Protein AF-A0A2Y9BW06-F1 (afdb_monomer_lite)

Structure (mmCIF, N/CA/C/O backbone):
data_AF-A0A2Y9BW06-F1
#
_entry.id   AF-A0A2Y9BW06-F1
#
loop_
_atom_site.group_PDB
_atom_site.id
_atom_site.type_symbol
_atom_site.label_atom_id
_atom_site.label_alt_id
_atom_site.label_comp_id
_atom_site.label_asym_id
_atom_site.label_entity_id
_atom_site.label_seq_id
_atom_site.pdbx_PDB_ins_code
_atom_site.Cartn_x
_atom_site.Cartn_y
_atom_site.Cartn_z
_atom_site.occupancy
_atom_site.B_iso_or_equiv
_atom_site.auth_seq_id
_atom_site.auth_comp_id
_atom_site.auth_asym_id
_atom_site.auth_atom_id
_atom_site.pdbx_PDB_model_num
ATOM 1 N N . MET A 1 1 ? -8.750 34.434 -77.629 1.00 37.72 1 MET A N 1
ATOM 2 C CA . MET A 1 1 ? -8.741 35.887 -77.335 1.00 37.72 1 MET A CA 1
ATOM 3 C C . MET A 1 1 ? -8.353 36.062 -75.866 1.00 37.72 1 MET A C 1
ATOM 5 O O . MET A 1 1 ? -9.049 35.540 -75.017 1.00 37.72 1 MET A O 1
ATOM 9 N N . ILE A 1 2 ? -7.070 36.330 -75.605 1.00 40.50 2 ILE A N 1
ATOM 10 C CA . ILE A 1 2 ? -6.508 37.577 -75.032 1.00 40.50 2 ILE A CA 1
ATOM 11 C C . ILE A 1 2 ? -6.707 37.717 -73.505 1.00 40.50 2 ILE A C 1
ATOM 13 O O . ILE A 1 2 ? -7.782 38.032 -73.019 1.00 40.50 2 ILE A O 1
ATOM 17 N N . ARG A 1 3 ? -5.576 37.500 -72.810 1.00 56.69 3 ARG A N 1
ATOM 18 C CA . ARG A 1 3 ? -5.127 37.961 -71.479 1.00 56.69 3 ARG A CA 1
ATOM 19 C C . ARG A 1 3 ? -5.906 39.129 -70.850 1.00 56.69 3 ARG A C 1
ATOM 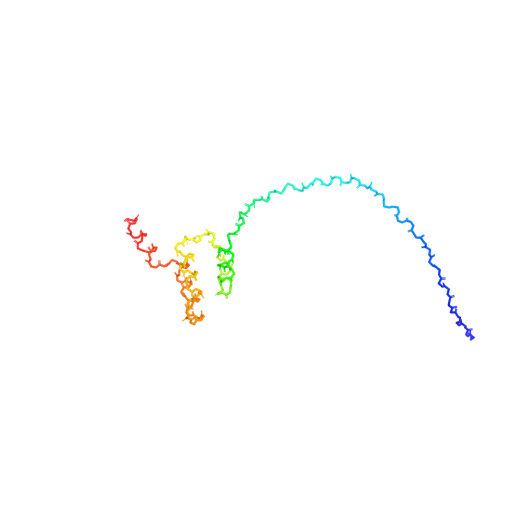21 O O . ARG A 1 3 ? -6.140 40.118 -71.538 1.00 56.69 3 ARG A O 1
ATOM 28 N N . ARG A 1 4 ? -5.991 39.124 -69.507 1.00 42.78 4 ARG A N 1
ATOM 29 C CA . ARG A 1 4 ? -5.332 40.114 -68.610 1.00 42.78 4 ARG A CA 1
ATOM 30 C C . ARG A 1 4 ? -5.583 39.807 -67.119 1.00 42.78 4 ARG A C 1
ATOM 32 O O . ARG A 1 4 ? -6.719 39.771 -66.676 1.00 42.78 4 ARG A O 1
ATOM 39 N N . LEU A 1 5 ? -4.490 39.626 -66.374 1.00 56.84 5 LEU A N 1
ATOM 40 C CA . LEU A 1 5 ? -4.369 39.875 -64.926 1.00 56.84 5 LEU A CA 1
ATOM 41 C C . LEU A 1 5 ? -4.000 41.359 -64.741 1.00 56.84 5 LEU A C 1
ATOM 43 O O . LEU A 1 5 ? -3.239 41.873 -65.569 1.00 56.84 5 LEU A O 1
ATOM 47 N N . PRO A 1 6 ? -4.550 42.056 -63.730 1.00 57.50 6 PRO A N 1
ATOM 48 C CA . PRO A 1 6 ? -3.748 42.469 -62.557 1.00 57.50 6 PRO A CA 1
ATOM 49 C C . PRO A 1 6 ? -4.566 42.453 -61.234 1.00 57.50 6 PRO A C 1
ATOM 51 O O . PRO A 1 6 ? -5.769 42.668 -61.249 1.00 57.50 6 PRO A O 1
ATOM 54 N N . LEU A 1 7 ? -4.043 41.976 -60.097 1.00 48.69 7 LEU A N 1
ATOM 55 C CA . LEU A 1 7 ? -3.136 42.612 -59.115 1.00 48.69 7 LEU A CA 1
ATOM 56 C C . LEU A 1 7 ? -3.718 43.814 -58.327 1.00 48.69 7 LEU A C 1
ATOM 58 O O . LEU A 1 7 ? -3.980 44.863 -58.898 1.00 48.69 7 LEU A O 1
ATOM 62 N N . ALA A 1 8 ? -3.716 43.634 -56.995 1.00 47.19 8 ALA A N 1
ATOM 63 C CA . ALA A 1 8 ? -3.623 44.617 -55.903 1.00 47.19 8 ALA A CA 1
ATOM 64 C C . ALA A 1 8 ? -4.875 45.402 -55.453 1.00 47.19 8 ALA A C 1
ATOM 66 O O . ALA A 1 8 ? -5.563 46.042 -56.237 1.00 47.19 8 ALA A O 1
ATOM 67 N N . GLY A 1 9 ? -5.081 45.429 -54.127 1.00 52.03 9 GLY A N 1
ATOM 68 C CA . GLY A 1 9 ? -5.980 46.375 -53.462 1.00 52.03 9 GLY A CA 1
ATOM 69 C C . GLY A 1 9 ? -6.413 45.950 -52.058 1.00 52.03 9 GLY A C 1
ATOM 70 O O . GLY A 1 9 ? -7.557 45.567 -51.860 1.00 52.03 9 GLY A O 1
ATOM 71 N N . VAL A 1 10 ? -5.495 46.003 -51.090 1.00 55.03 10 VAL A N 1
ATOM 72 C CA . VAL A 1 10 ? -5.780 45.926 -49.644 1.00 55.03 10 VAL A CA 1
ATOM 73 C C . VAL A 1 10 ? -6.690 47.086 -49.239 1.00 55.03 10 VAL A C 1
ATOM 75 O O . VAL A 1 10 ? -6.373 48.219 -49.585 1.00 55.03 10 VAL A O 1
ATOM 78 N N . LEU A 1 11 ? -7.737 46.840 -48.442 1.00 49.59 11 LEU A N 1
ATOM 79 C CA . LEU A 1 11 ? -8.257 47.842 -47.505 1.00 49.59 11 LEU A CA 1
ATOM 80 C C . LEU A 1 11 ? -9.064 47.187 -46.375 1.00 49.59 11 LEU A C 1
ATOM 82 O O . LEU A 1 11 ? -10.122 46.597 -46.577 1.00 49.59 11 LEU A O 1
ATOM 86 N N . LEU A 1 12 ? -8.488 47.301 -45.177 1.00 52.03 12 LEU A N 1
ATOM 87 C CA . LEU A 1 12 ? -9.078 47.026 -43.875 1.00 52.03 12 LEU A CA 1
ATOM 88 C C . LEU A 1 12 ? -10.391 47.800 -43.708 1.00 52.03 12 LEU A C 1
ATOM 90 O O . LEU A 1 12 ? -10.374 49.027 -43.637 1.00 52.03 12 LEU A O 1
ATOM 94 N N . ALA A 1 13 ? -11.508 47.090 -43.571 1.00 49.00 13 ALA A N 1
ATOM 95 C CA . ALA A 1 13 ? -12.748 47.670 -43.077 1.00 49.00 13 ALA A CA 1
ATOM 96 C C . ALA A 1 13 ? -12.975 47.199 -41.636 1.00 49.00 13 ALA A C 1
ATOM 98 O O . ALA A 1 13 ? -13.237 46.025 -41.373 1.00 49.00 13 ALA A O 1
ATOM 99 N N . LEU A 1 14 ? -12.817 48.153 -40.714 1.00 54.31 14 LEU A N 1
ATOM 100 C CA . LEU A 1 14 ? -13.224 48.093 -39.315 1.00 54.31 14 LEU A CA 1
ATOM 101 C C . LEU A 1 14 ? -14.600 47.431 -39.177 1.00 54.31 14 LEU A C 1
ATOM 103 O O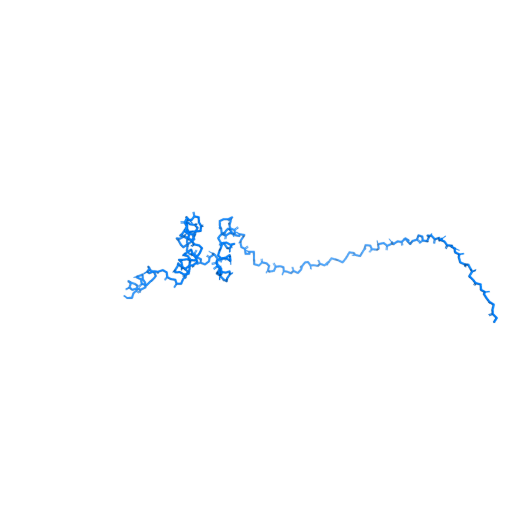 . LEU A 1 14 ? -15.594 47.954 -39.674 1.00 54.31 14 LEU A O 1
ATOM 107 N N . SER A 1 15 ? -14.668 46.334 -38.429 1.00 54.06 15 SER A N 1
ATOM 108 C CA . SER A 1 15 ? -15.931 45.841 -37.884 1.00 54.06 15 SER A CA 1
ATOM 109 C C . SER A 1 15 ? -16.010 46.254 -36.414 1.00 54.06 15 SER A C 1
ATOM 111 O O . SER A 1 15 ? -15.218 45.748 -35.615 1.00 54.06 15 SER A O 1
ATOM 113 N N . PRO A 1 16 ? -16.917 47.167 -36.021 1.00 51.84 16 PRO A N 1
ATOM 114 C CA . PRO A 1 16 ? -17.219 47.381 -34.617 1.00 51.84 16 PRO A CA 1
ATOM 115 C C . PRO A 1 16 ? -18.022 46.170 -34.142 1.00 51.84 16 PRO A C 1
ATOM 117 O O . PRO A 1 16 ? -19.223 46.063 -34.389 1.00 51.84 16 PRO A O 1
ATOM 120 N N . LEU A 1 17 ? -17.348 45.222 -33.491 1.00 52.62 17 LEU A N 1
ATOM 121 C CA . LEU A 1 17 ? -18.024 44.143 -32.785 1.00 52.62 17 LEU A CA 1
ATOM 122 C C . LEU A 1 17 ? -18.688 44.764 -31.550 1.00 52.62 17 LEU A C 1
ATOM 124 O O . LEU A 1 17 ? -18.089 44.864 -30.481 1.00 52.62 17 LEU A O 1
ATOM 128 N N . ALA A 1 18 ? -19.914 45.251 -31.732 1.00 50.59 18 ALA A N 1
ATOM 129 C CA . ALA A 1 18 ? -20.810 45.607 -30.649 1.00 50.59 18 ALA A CA 1
ATOM 130 C C . ALA A 1 18 ? -21.116 44.323 -29.868 1.00 50.59 18 ALA A C 1
ATOM 132 O O . ALA A 1 18 ? -22.039 43.576 -30.188 1.00 50.59 18 ALA A O 1
ATOM 133 N N . ALA A 1 19 ? -20.273 44.035 -28.878 1.00 51.66 19 ALA A N 1
ATOM 134 C CA . ALA A 1 19 ? -20.503 43.009 -27.882 1.00 51.66 19 ALA A CA 1
ATOM 135 C C . ALA A 1 19 ? -21.701 43.453 -27.036 1.00 51.66 19 ALA A C 1
ATOM 137 O O . ALA A 1 19 ? -21.563 44.173 -26.049 1.00 51.66 19 ALA A O 1
ATOM 138 N N . ALA A 1 20 ? -22.899 43.073 -27.476 1.00 52.47 20 ALA A N 1
ATOM 139 C CA . ALA A 1 20 ? -24.091 43.148 -26.659 1.00 52.47 20 ALA A CA 1
ATOM 140 C C . ALA A 1 20 ? -23.881 42.216 -25.459 1.00 52.47 20 ALA A C 1
ATOM 142 O O . ALA A 1 20 ? -23.898 40.993 -25.591 1.00 52.47 20 ALA A O 1
ATOM 143 N N . ALA A 1 21 ? -23.630 42.822 -24.302 1.00 55.06 21 ALA A N 1
ATOM 144 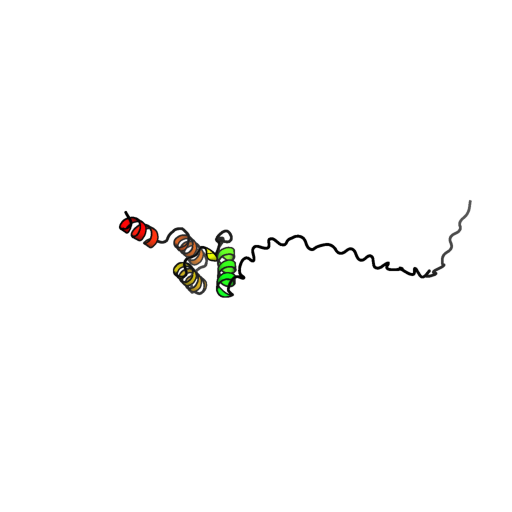C CA . ALA A 1 21 ? -23.719 42.185 -23.004 1.00 55.06 21 ALA A CA 1
ATOM 145 C C . ALA A 1 21 ? -25.144 41.638 -22.840 1.00 55.06 21 ALA A C 1
ATOM 147 O O . ALA A 1 21 ? -26.084 42.377 -22.558 1.00 55.06 21 ALA A O 1
ATOM 148 N N . GLN A 1 22 ? -25.318 40.349 -23.109 1.00 52.69 22 GLN A N 1
ATOM 149 C CA . GLN A 1 22 ? -26.527 39.619 -22.767 1.00 52.69 22 GLN A CA 1
ATOM 150 C C . GLN A 1 22 ? -26.251 38.913 -21.444 1.00 52.69 22 GLN A C 1
ATOM 152 O O . GLN A 1 22 ? -25.567 37.888 -21.413 1.00 52.69 22 GLN A O 1
ATOM 157 N N . ASP A 1 23 ? -26.768 39.509 -20.366 1.00 49.41 23 ASP A N 1
ATOM 158 C CA . ASP A 1 23 ? -26.915 38.962 -19.011 1.00 49.41 23 ASP A CA 1
ATOM 159 C C . ASP A 1 23 ? -27.727 37.658 -19.035 1.00 49.41 23 ASP A C 1
ATOM 161 O O . ASP A 1 23 ? -28.863 37.556 -18.570 1.00 49.41 23 ASP A O 1
ATOM 165 N N . THR A 1 24 ? -27.136 36.619 -19.612 1.00 58.28 24 THR A N 1
ATOM 166 C CA . THR A 1 24 ? -27.655 35.265 -19.519 1.00 58.28 24 THR A CA 1
ATOM 167 C C . THR A 1 24 ? -27.123 34.731 -18.204 1.00 58.28 24 THR A C 1
ATOM 169 O O . THR A 1 24 ? -26.029 34.174 -18.134 1.00 58.28 24 THR A O 1
ATOM 172 N N . PHE A 1 25 ? -27.874 34.974 -17.131 1.00 54.69 25 PHE A N 1
ATOM 173 C CA . PHE A 1 25 ? -27.637 34.350 -15.838 1.00 54.69 25 PHE A CA 1
ATOM 1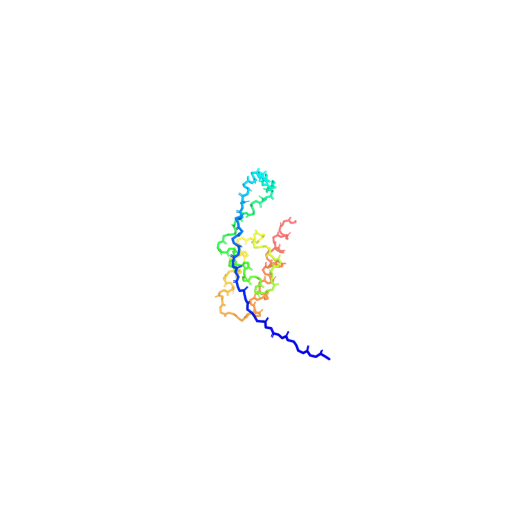74 C C . PHE A 1 25 ? -27.896 32.845 -15.997 1.00 54.69 25 PHE A C 1
ATOM 176 O O . PHE A 1 25 ? -28.991 32.341 -15.750 1.00 54.69 25 PHE A O 1
ATOM 183 N N . VAL A 1 26 ? -26.896 32.125 -16.506 1.00 60.16 26 VAL A N 1
ATOM 184 C CA . VAL A 1 26 ? -26.877 30.666 -16.526 1.00 60.16 26 VAL A CA 1
ATOM 185 C C . VAL A 1 26 ? -26.752 30.254 -15.069 1.00 60.16 26 VAL A C 1
ATOM 187 O O . VAL A 1 26 ? -25.671 30.330 -14.486 1.00 60.16 26 VAL A O 1
ATOM 190 N N . ALA A 1 27 ? -27.879 29.877 -14.463 1.00 62.34 27 ALA A N 1
ATOM 191 C CA . ALA A 1 27 ? -27.873 29.227 -13.165 1.00 62.34 27 ALA A CA 1
ATOM 192 C C . ALA A 1 27 ? -26.864 28.067 -13.244 1.00 62.34 27 ALA A C 1
ATOM 194 O O . ALA A 1 27 ? -27.005 27.219 -14.134 1.00 62.34 27 ALA A O 1
ATOM 195 N N . PRO A 1 28 ? -25.820 28.041 -12.394 1.00 63.44 28 PRO A N 1
ATOM 196 C CA . PRO A 1 28 ? -24.892 26.927 -12.401 1.00 63.44 28 PRO A CA 1
ATOM 197 C C . PRO A 1 28 ? -25.715 25.658 -12.156 1.00 63.44 28 PRO A C 1
ATOM 199 O O . PRO A 1 28 ? -26.603 25.678 -11.293 1.00 63.44 28 PRO A O 1
ATOM 202 N N . PRO A 1 29 ? -25.490 24.574 -12.924 1.00 61.75 29 PRO A N 1
ATOM 203 C CA . PRO A 1 29 ? -26.185 23.320 -12.671 1.00 61.75 29 PRO A CA 1
ATOM 204 C C . PRO A 1 29 ? -26.011 22.981 -11.187 1.00 61.75 29 PRO A C 1
ATOM 206 O O . PRO A 1 29 ? -24.932 23.261 -10.650 1.00 61.75 29 PRO A O 1
ATOM 209 N N . PRO A 1 30 ? -27.031 22.428 -10.500 1.00 54.62 30 PRO A N 1
ATOM 210 C CA . PRO A 1 30 ? -26.872 21.999 -9.122 1.00 54.62 30 PRO A CA 1
ATOM 211 C C . PRO A 1 30 ? -25.749 20.972 -9.122 1.00 54.62 30 PRO A C 1
ATOM 213 O O . PRO A 1 30 ? -25.929 19.821 -9.522 1.00 54.62 30 PRO A O 1
ATOM 216 N N . ALA A 1 31 ? -24.555 21.422 -8.748 1.00 54.62 31 ALA A N 1
ATOM 217 C CA . ALA A 1 31 ? -23.413 20.568 -8.586 1.00 54.62 31 ALA A CA 1
ATOM 218 C C . ALA A 1 31 ? -23.722 19.743 -7.344 1.00 54.62 31 ALA A C 1
ATOM 220 O O . ALA A 1 31 ? -23.293 20.054 -6.237 1.00 54.62 31 ALA A O 1
ATOM 221 N N . ALA A 1 32 ? -24.425 18.634 -7.551 1.00 54.53 32 ALA A N 1
ATOM 222 C CA . ALA A 1 32 ? -24.218 17.417 -6.793 1.00 54.53 32 ALA A CA 1
ATOM 223 C C . ALA A 1 32 ? -22.787 16.914 -7.068 1.00 54.53 32 ALA A C 1
ATOM 225 O O . ALA A 1 32 ? -22.561 15.778 -7.466 1.00 54.53 32 ALA A O 1
ATOM 226 N N . ALA A 1 33 ? -21.792 17.781 -6.871 1.00 53.03 33 ALA A N 1
ATOM 227 C CA . ALA A 1 33 ? -20.464 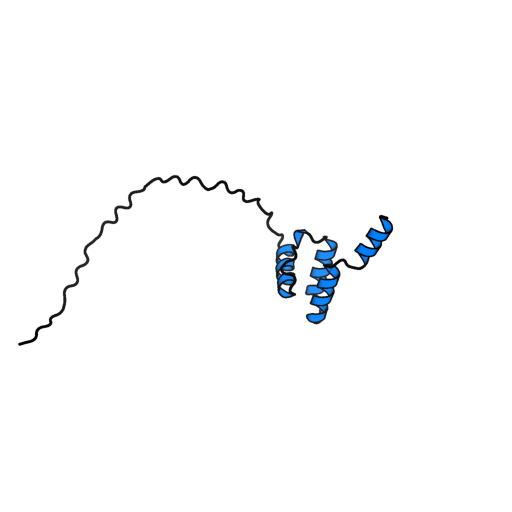17.354 -6.534 1.00 53.03 33 ALA A CA 1
ATOM 228 C C . ALA A 1 33 ? -20.618 16.858 -5.104 1.00 53.03 33 ALA A C 1
ATOM 230 O O . ALA A 1 33 ? -20.525 17.620 -4.142 1.00 53.03 33 ALA A O 1
ATOM 231 N N . GLN A 1 34 ? -20.919 15.568 -4.966 1.00 50.94 34 GLN A N 1
ATOM 232 C CA . GLN A 1 34 ? -20.449 14.841 -3.804 1.00 50.94 34 GLN A CA 1
ATOM 233 C C . GLN A 1 34 ? -18.963 15.173 -3.728 1.00 50.94 34 GLN A C 1
ATOM 235 O O . GLN A 1 34 ? -18.177 14.710 -4.557 1.00 50.94 34 GLN A O 1
ATOM 240 N N . ALA A 1 35 ? -18.619 16.110 -2.843 1.00 53.94 35 ALA A N 1
ATOM 241 C CA . ALA A 1 35 ? -17.266 16.572 -2.636 1.00 53.94 35 ALA A CA 1
ATOM 242 C C . ALA A 1 35 ? -16.505 15.362 -2.112 1.00 53.94 35 ALA A C 1
ATOM 244 O O . ALA A 1 35 ? -16.470 15.086 -0.914 1.00 53.94 35 ALA A O 1
ATOM 245 N N . THR A 1 36 ? -15.988 14.570 -3.047 1.00 60.56 36 THR A N 1
ATOM 246 C CA . THR A 1 36 ? -15.134 13.436 -2.762 1.00 60.56 36 THR A CA 1
ATOM 247 C C . THR A 1 36 ? -13.945 14.065 -2.075 1.00 60.56 36 THR A C 1
ATOM 249 O O . THR A 1 36 ? -13.194 14.801 -2.713 1.00 60.56 36 THR A O 1
ATOM 252 N N . ALA A 1 37 ? -13.874 13.903 -0.748 1.00 70.19 37 ALA A N 1
ATOM 253 C CA . ALA A 1 37 ? -12.889 14.612 0.055 1.00 70.19 37 ALA A CA 1
ATOM 254 C C . ALA A 1 37 ? -11.511 14.434 -0.596 1.00 70.19 37 ALA A C 1
ATOM 256 O O . ALA A 1 37 ? -11.210 13.307 -1.015 1.00 70.19 37 ALA A O 1
ATOM 257 N N . PRO A 1 38 ? -10.725 15.512 -0.746 1.00 73.56 38 PRO A N 1
ATOM 258 C CA . PRO A 1 38 ? -9.459 15.443 -1.454 1.00 73.56 38 PRO A CA 1
ATOM 259 C C . PRO A 1 38 ? -8.578 14.373 -0.810 1.00 73.56 38 PRO A C 1
ATOM 261 O O . PRO A 1 38 ? -8.477 14.304 0.416 1.00 73.56 38 PRO A O 1
ATOM 264 N N . LEU A 1 39 ? -7.971 13.523 -1.642 1.00 76.50 39 LEU A N 1
ATOM 265 C CA . LEU A 1 39 ? -7.019 12.520 -1.174 1.00 76.50 39 LEU A CA 1
ATOM 266 C C . LEU A 1 39 ? -5.869 13.225 -0.457 1.00 76.50 39 LEU A C 1
ATOM 268 O O . LEU A 1 39 ? -5.361 14.254 -0.915 1.00 76.50 39 LEU A O 1
ATOM 272 N N . THR A 1 40 ? -5.429 12.650 0.653 1.00 86.94 40 THR A N 1
ATOM 273 C CA . THR A 1 40 ? -4.202 13.104 1.307 1.00 86.94 40 THR A CA 1
ATOM 274 C C . THR A 1 40 ? -3.002 12.902 0.364 1.00 86.94 40 THR A C 1
ATOM 276 O O . THR A 1 40 ? -3.031 12.011 -0.492 1.00 86.94 40 THR A O 1
ATOM 279 N N . PRO A 1 41 ? -1.902 13.666 0.512 1.00 86.44 41 PRO A N 1
ATOM 280 C CA . PRO A 1 41 ? -0.708 13.492 -0.323 1.00 86.44 41 PRO A CA 1
ATOM 281 C C . PRO A 1 41 ? -0.173 12.050 -0.335 1.00 86.44 41 PRO A C 1
ATOM 283 O O . PRO A 1 41 ? 0.293 11.555 -1.362 1.00 86.44 41 PRO A O 1
ATOM 286 N N . LEU A 1 42 ? -0.288 11.351 0.800 1.00 86.62 42 LEU A N 1
ATOM 287 C CA . LEU A 1 42 ? 0.094 9.947 0.931 1.00 86.62 42 LEU A CA 1
ATOM 288 C C . LEU A 1 42 ? -0.830 9.022 0.129 1.00 86.62 42 LEU A C 1
ATOM 290 O O . LEU A 1 42 ? -0.348 8.121 -0.554 1.00 86.62 42 LEU A O 1
ATOM 294 N N . GLU A 1 43 ? -2.142 9.250 0.169 1.00 89.38 43 GLU A N 1
ATOM 295 C CA . GLU A 1 43 ? -3.104 8.465 -0.612 1.00 89.38 43 GLU A CA 1
ATOM 296 C C . GLU A 1 43 ? -2.928 8.686 -2.115 1.00 89.38 43 GLU A C 1
ATOM 298 O O . GLU A 1 43 ? -2.976 7.723 -2.876 1.00 89.38 43 GLU A O 1
ATOM 303 N N . ALA A 1 44 ? -2.641 9.917 -2.545 1.00 90.31 44 ALA A N 1
ATOM 304 C CA . ALA A 1 44 ? -2.337 10.215 -3.942 1.00 90.31 44 ALA A CA 1
ATOM 305 C C . ALA A 1 44 ? -1.059 9.497 -4.419 1.00 90.31 44 ALA A C 1
ATOM 307 O O . ALA A 1 44 ? -1.047 8.894 -5.494 1.00 90.31 44 ALA A O 1
ATOM 308 N N . SER A 1 45 ? 0.000 9.502 -3.599 1.00 90.81 45 SER A N 1
ATOM 309 C CA . SER A 1 45 ? 1.244 8.768 -3.883 1.00 90.81 45 SER A CA 1
ATOM 310 C C . SER A 1 45 ? 1.015 7.254 -3.968 1.00 90.81 45 SER A C 1
ATOM 312 O O . SER A 1 45 ? 1.502 6.582 -4.887 1.00 90.81 45 SER A O 1
ATOM 314 N N . LEU A 1 46 ? 0.216 6.707 -3.048 1.00 91.69 46 LEU A N 1
ATOM 315 C CA . LEU A 1 46 ? -0.169 5.299 -3.065 1.00 91.69 46 LEU A CA 1
ATOM 316 C C . LEU A 1 46 ? -1.011 4.954 -4.295 1.00 91.69 46 LEU A C 1
ATOM 318 O O . LEU A 1 46 ? -0.721 3.950 -4.937 1.00 91.69 46 LEU A O 1
ATOM 322 N N . ALA A 1 47 ? -1.985 5.783 -4.670 1.00 92.94 47 ALA A N 1
ATOM 323 C CA . ALA A 1 47 ? -2.821 5.568 -5.851 1.00 92.94 47 ALA A CA 1
ATOM 324 C C . ALA A 1 47 ? -1.976 5.547 -7.131 1.00 92.94 47 ALA A C 1
ATOM 326 O O . ALA A 1 47 ? -2.115 4.652 -7.969 1.00 92.94 47 ALA A O 1
ATOM 327 N N . TYR A 1 48 ? -1.034 6.487 -7.249 1.00 92.44 48 TYR A N 1
ATOM 328 C CA . TYR A 1 48 ? -0.073 6.507 -8.348 1.00 92.44 48 TYR A CA 1
ATOM 329 C C . TYR A 1 48 ? 0.781 5.231 -8.381 1.00 92.44 48 TYR A C 1
ATOM 331 O O . TYR A 1 48 ? 0.927 4.598 -9.430 1.00 92.44 48 TYR A O 1
ATOM 339 N N . SER A 1 49 ? 1.304 4.816 -7.224 1.00 91.69 49 SER A N 1
ATOM 340 C CA . SER A 1 49 ? 2.125 3.610 -7.100 1.00 91.69 49 SER A CA 1
ATOM 341 C C . SER A 1 49 ? 1.333 2.354 -7.465 1.00 91.69 49 SER A C 1
ATOM 343 O O . SER A 1 49 ? 1.770 1.570 -8.303 1.00 91.69 49 SER A O 1
ATOM 345 N N . LEU A 1 50 ? 0.133 2.176 -6.913 1.00 92.62 50 LEU A N 1
ATOM 346 C CA . LEU A 1 50 ? -0.746 1.048 -7.220 1.00 92.62 50 LEU A CA 1
ATOM 347 C C . LEU A 1 50 ? -1.067 0.975 -8.711 1.00 92.62 50 LEU A C 1
ATOM 349 O O . LEU A 1 50 ? -0.936 -0.096 -9.308 1.00 92.62 50 LEU A O 1
ATOM 353 N N . ARG A 1 51 ? -1.382 2.112 -9.342 1.00 93.06 51 ARG A N 1
ATOM 354 C CA . ARG A 1 51 ? -1.596 2.188 -10.791 1.00 93.06 51 ARG A CA 1
ATOM 355 C C . ARG A 1 51 ? -0.364 1.741 -11.576 1.00 93.06 51 ARG A C 1
ATOM 357 O O . ARG A 1 51 ? -0.508 0.937 -12.496 1.00 93.06 51 ARG A O 1
ATOM 364 N N . ARG A 1 52 ? 0.837 2.187 -11.188 1.00 93.69 52 ARG A N 1
ATOM 365 C CA . ARG A 1 52 ? 2.107 1.746 -11.796 1.00 93.69 52 ARG A CA 1
ATOM 366 C C . ARG A 1 52 ? 2.287 0.227 -11.708 1.00 93.69 52 ARG A C 1
ATOM 368 O O . ARG A 1 52 ? 2.724 -0.393 -12.673 1.00 93.69 52 ARG A O 1
ATOM 375 N N . TYR A 1 53 ? 1.908 -0.385 -10.589 1.00 91.38 53 TYR A N 1
ATOM 376 C CA . TYR A 1 53 ? 2.013 -1.834 -10.399 1.00 91.38 53 TYR A CA 1
ATOM 377 C C . TYR A 1 53 ? 0.852 -2.641 -11.006 1.00 91.38 53 TYR A C 1
ATOM 379 O O . TYR A 1 53 ? 0.903 -3.869 -10.943 1.00 91.38 53 TYR A O 1
ATOM 387 N N . GLY A 1 54 ? -0.131 -2.003 -11.651 1.00 91.50 54 GLY A N 1
ATOM 388 C CA . GLY A 1 54 ? -1.262 -2.671 -12.314 1.00 91.50 54 GLY A CA 1
ATOM 389 C C . GLY A 1 54 ? -2.522 -2.823 -11.453 1.00 91.50 54 GLY A C 1
ATOM 390 O O . GLY A 1 54 ? -3.433 -3.543 -11.844 1.00 91.50 54 GLY A O 1
ATOM 391 N N . PHE A 1 55 ? -2.595 -2.138 -10.310 1.00 91.56 55 PHE A N 1
ATOM 392 C CA . PHE A 1 55 ? -3.729 -2.136 -9.374 1.00 91.56 55 PHE A CA 1
ATOM 393 C C . PHE A 1 55 ? -4.489 -0.801 -9.398 1.00 91.56 55 PHE A C 1
ATOM 395 O O . PHE A 1 55 ? -4.916 -0.305 -8.363 1.00 91.56 55 PHE A O 1
ATOM 402 N N . GLY A 1 56 ? -4.619 -0.182 -10.575 1.00 89.25 56 GLY A N 1
ATOM 403 C CA . GLY A 1 56 ? -5.259 1.134 -10.718 1.00 89.25 56 GLY A CA 1
ATOM 404 C C . GLY A 1 56 ? -6.772 1.153 -10.469 1.00 89.25 56 GLY A C 1
ATOM 405 O O . GLY A 1 56 ? -7.334 2.232 -10.355 1.00 89.25 56 GLY A O 1
ATOM 406 N N . ASP A 1 57 ? -7.402 -0.020 -10.401 1.00 87.81 57 ASP A N 1
ATOM 407 C CA . ASP A 1 57 ? -8.821 -0.211 -10.066 1.00 87.81 57 ASP A CA 1
ATOM 408 C C . ASP A 1 57 ? -9.083 -0.165 -8.548 1.00 87.81 57 ASP A C 1
ATOM 410 O O . ASP A 1 57 ? -10.212 0.001 -8.105 1.00 87.81 57 ASP A O 1
ATOM 414 N N . VAL A 1 58 ? -8.030 -0.283 -7.732 1.00 88.00 58 VAL A N 1
ATOM 415 C CA . VAL A 1 58 ? -8.155 -0.296 -6.273 1.00 88.00 58 VAL A CA 1
ATOM 416 C C . VAL A 1 58 ? -8.273 1.123 -5.741 1.00 88.00 58 VAL A C 1
ATOM 418 O O . VAL A 1 58 ? -7.342 1.922 -5.886 1.00 88.00 58 VAL A O 1
ATOM 421 N N . ASP A 1 59 ? -9.368 1.405 -5.038 1.00 87.88 59 ASP A N 1
ATOM 422 C CA . ASP A 1 59 ? -9.486 2.634 -4.264 1.00 87.88 59 ASP A CA 1
ATOM 423 C C . ASP A 1 59 ? -8.624 2.546 -2.993 1.00 87.88 59 ASP A C 1
ATOM 425 O O . ASP A 1 59 ? -8.768 1.660 -2.148 1.00 87.88 59 ASP A O 1
ATOM 429 N N . VAL A 1 60 ? -7.701 3.497 -2.842 1.00 88.94 60 VAL A N 1
ATOM 430 C CA . VAL A 1 60 ? -6.822 3.608 -1.671 1.00 88.94 60 VAL A CA 1
ATOM 431 C C . VAL A 1 60 ? -7.618 3.926 -0.402 1.00 88.94 60 VAL A C 1
ATOM 433 O O . VAL A 1 60 ? -7.155 3.614 0.698 1.00 88.94 60 VAL A O 1
ATOM 436 N N . ARG A 1 61 ? -8.803 4.531 -0.534 1.00 87.12 61 ARG A N 1
ATOM 437 C CA . ARG A 1 61 ? -9.678 4.890 0.592 1.00 87.12 61 ARG A CA 1
ATOM 438 C C . ARG A 1 61 ? -10.303 3.666 1.258 1.00 87.12 61 ARG A C 1
ATOM 440 O O . ARG A 1 61 ? -10.511 3.696 2.469 1.00 87.12 61 ARG A O 1
ATOM 447 N N . ASP A 1 62 ? -10.515 2.597 0.495 1.00 88.00 62 ASP A N 1
ATOM 448 C CA . ASP A 1 62 ? -11.045 1.323 0.996 1.00 88.00 62 ASP A CA 1
ATOM 449 C C . ASP A 1 62 ? -9.973 0.480 1.704 1.00 88.00 62 ASP A C 1
ATOM 451 O O . ASP A 1 62 ? -10.274 -0.491 2.401 1.00 88.00 62 ASP A O 1
ATOM 455 N N . LEU A 1 63 ? -8.698 0.856 1.567 1.00 86.19 63 LEU A N 1
ATOM 456 C CA . LEU A 1 63 ? -7.595 0.162 2.215 1.00 86.19 63 LEU A CA 1
ATOM 457 C C . LEU A 1 63 ? -7.472 0.560 3.684 1.00 86.19 63 LEU A C 1
ATOM 459 O O . LEU A 1 63 ? -7.360 1.738 4.053 1.00 86.19 63 LEU A O 1
ATOM 463 N N . SER A 1 64 ? -7.346 -0.455 4.538 1.00 87.81 64 SER A N 1
ATOM 464 C CA . SER A 1 64 ? -7.033 -0.234 5.946 1.00 87.81 64 SER A CA 1
ATOM 465 C C . SER A 1 64 ? -5.709 0.541 6.099 1.00 87.81 64 SER A C 1
ATOM 467 O O . SER A 1 64 ? -4.792 0.387 5.281 1.00 87.81 64 SER A O 1
ATOM 469 N N . PRO A 1 65 ? -5.545 1.355 7.159 1.00 85.81 65 PRO A N 1
ATOM 470 C CA . PRO A 1 65 ? -4.289 2.064 7.420 1.00 85.81 65 PRO A CA 1
ATOM 471 C C . PRO A 1 65 ? -3.063 1.136 7.434 1.00 85.81 65 PRO A C 1
ATOM 473 O O . PRO A 1 65 ? -2.002 1.500 6.928 1.00 85.81 65 PRO A O 1
ATOM 476 N N . ALA A 1 66 ? -3.225 -0.093 7.939 1.00 86.25 66 ALA A N 1
ATOM 477 C CA . ALA A 1 66 ? -2.181 -1.115 7.951 1.00 86.25 66 ALA A CA 1
ATOM 478 C C . ALA A 1 66 ? -1.780 -1.567 6.536 1.00 86.25 66 ALA A C 1
ATOM 480 O O . ALA A 1 66 ? -0.590 -1.670 6.237 1.00 86.25 66 ALA A O 1
ATOM 481 N N . GLN A 1 67 ? -2.751 -1.787 5.643 1.00 89.38 67 GLN A N 1
ATOM 482 C CA . GLN A 1 67 ? -2.472 -2.116 4.241 1.00 89.38 67 GLN A CA 1
ATOM 483 C C . GLN A 1 67 ? -1.769 -0.958 3.532 1.00 89.38 67 GLN A C 1
ATOM 485 O O . GLN A 1 67 ? -0.775 -1.184 2.842 1.00 89.38 67 GLN A O 1
ATOM 490 N N . ARG A 1 68 ? -2.224 0.283 3.749 1.00 90.81 68 ARG A N 1
ATOM 491 C CA . ARG A 1 68 ? -1.594 1.482 3.175 1.00 90.81 68 ARG A CA 1
ATOM 492 C C . ARG A 1 68 ? -0.138 1.626 3.611 1.00 90.81 68 ARG A C 1
ATOM 494 O O . ARG A 1 68 ? 0.730 1.817 2.762 1.00 90.81 68 ARG A O 1
ATOM 501 N N . ALA A 1 69 ? 0.147 1.459 4.902 1.00 89.94 69 ALA A N 1
ATOM 502 C CA . ALA A 1 69 ? 1.510 1.499 5.428 1.00 89.94 69 ALA A CA 1
ATOM 503 C C . ALA A 1 69 ? 2.389 0.364 4.869 1.00 89.94 69 ALA A C 1
ATOM 505 O O . ALA A 1 69 ? 3.530 0.605 4.473 1.00 89.94 69 ALA A O 1
ATOM 506 N N . ALA A 1 70 ? 1.855 -0.859 4.783 1.00 90.12 70 ALA A N 1
ATOM 507 C CA . ALA A 1 70 ? 2.574 -2.005 4.232 1.00 90.12 70 ALA A CA 1
ATOM 508 C C . ALA A 1 70 ? 2.922 -1.808 2.749 1.00 90.12 70 ALA A C 1
ATOM 510 O O . ALA A 1 70 ? 4.052 -2.080 2.344 1.00 90.12 70 ALA A O 1
ATOM 511 N N . ILE A 1 71 ? 1.977 -1.299 1.950 1.00 91.06 71 ILE A N 1
ATOM 512 C CA . ILE A 1 71 ? 2.202 -0.974 0.537 1.00 91.06 71 ILE A CA 1
ATOM 513 C C . ILE A 1 71 ? 3.226 0.155 0.422 1.00 91.06 71 ILE A C 1
ATOM 515 O O . ILE A 1 71 ? 4.176 0.021 -0.341 1.00 91.06 71 ILE A O 1
ATOM 519 N N . 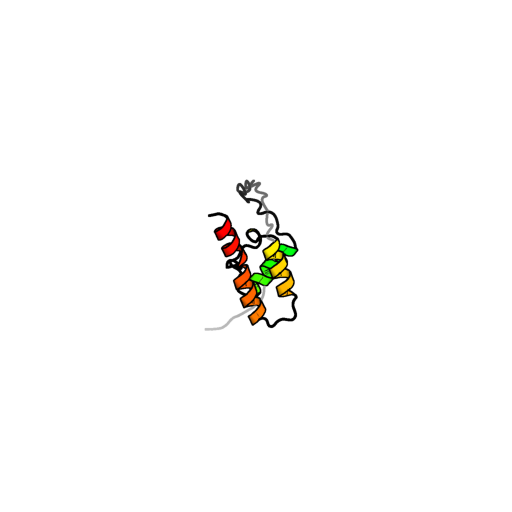HIS A 1 72 ? 3.092 1.220 1.215 1.00 91.50 72 HIS A N 1
ATOM 520 C CA . HIS A 1 72 ? 4.038 2.335 1.213 1.00 91.50 72 HIS A CA 1
ATOM 521 C C . HIS A 1 72 ? 5.469 1.847 1.477 1.00 91.50 72 HIS A C 1
ATOM 523 O O . HIS A 1 72 ? 6.363 2.071 0.668 1.00 91.50 72 HIS A O 1
ATOM 529 N N . HIS A 1 73 ? 5.686 1.095 2.558 1.00 91.25 73 HIS A N 1
ATOM 530 C CA . HIS A 1 73 ? 7.006 0.551 2.884 1.00 91.25 73 HIS A CA 1
ATOM 531 C C . HIS A 1 73 ? 7.536 -0.406 1.803 1.00 91.25 73 HIS A C 1
ATOM 533 O O . HIS A 1 73 ? 8.733 -0.460 1.535 1.00 91.25 73 HIS A O 1
ATOM 539 N N . LEU A 1 74 ? 6.652 -1.179 1.173 1.00 92.12 74 LEU A N 1
ATOM 540 C CA . LEU A 1 74 ? 7.024 -2.118 0.121 1.00 92.12 74 LEU A CA 1
ATOM 541 C C . LEU A 1 74 ? 7.482 -1.409 -1.163 1.00 92.12 74 LEU A C 1
ATOM 543 O O . LEU A 1 74 ? 8.450 -1.856 -1.776 1.00 92.12 74 LEU A O 1
ATOM 547 N N . VAL A 1 75 ? 6.824 -0.315 -1.549 1.00 91.50 75 VAL A N 1
ATOM 548 C CA . VAL A 1 75 ? 7.176 0.472 -2.744 1.00 91.50 75 VAL A CA 1
ATOM 549 C C . VAL A 1 75 ? 8.563 1.108 -2.611 1.00 91.50 75 VAL A C 1
ATOM 551 O O . VAL A 1 75 ? 9.293 1.169 -3.594 1.00 91.50 75 VAL A O 1
ATOM 554 N N . TYR A 1 76 ? 8.951 1.519 -1.402 1.00 90.56 76 TYR A N 1
ATOM 555 C CA . TYR A 1 76 ? 10.277 2.087 -1.120 1.00 90.56 76 TYR A CA 1
ATOM 556 C C . TYR A 1 76 ? 11.322 1.049 -0.685 1.00 90.56 76 TYR A C 1
ATOM 558 O O . TYR A 1 76 ? 12.410 1.415 -0.248 1.00 90.56 76 TYR A O 1
ATOM 566 N N . SER A 1 77 ? 11.012 -0.246 -0.778 1.00 90.75 77 SER A N 1
ATOM 567 C CA . SER A 1 77 ? 11.982 -1.296 -0.463 1.00 90.75 77 SER A CA 1
ATOM 568 C C . SER A 1 77 ? 12.896 -1.593 -1.653 1.00 90.75 77 SER A C 1
ATOM 570 O O . SER A 1 77 ? 12.451 -1.554 -2.798 1.00 90.75 77 SER A O 1
ATOM 572 N N . ASP A 1 78 ? 14.155 -1.950 -1.382 1.00 92.75 78 ASP A N 1
ATOM 573 C CA . ASP A 1 78 ? 15.124 -2.399 -2.395 1.00 92.75 78 ASP A CA 1
ATOM 574 C C . ASP A 1 78 ? 14.797 -3.831 -2.852 1.00 92.75 78 ASP A C 1
ATOM 576 O O . ASP A 1 78 ? 15.458 -4.816 -2.522 1.00 92.75 78 ASP A O 1
ATOM 580 N N . ARG A 1 79 ? 13.647 -3.982 -3.510 1.00 91.31 79 ARG A N 1
ATOM 581 C CA . ARG A 1 79 ? 13.140 -5.257 -4.017 1.00 91.31 79 ARG A CA 1
ATOM 582 C C . ARG A 1 79 ? 12.846 -5.136 -5.505 1.00 91.31 79 ARG A C 1
ATOM 584 O O . ARG A 1 79 ? 12.428 -4.078 -5.969 1.00 91.31 79 ARG A O 1
ATOM 591 N N . PRO A 1 80 ? 12.982 -6.236 -6.260 1.00 93.88 80 PRO A N 1
ATOM 592 C CA . PRO A 1 80 ? 12.643 -6.225 -7.672 1.00 93.88 80 PRO A CA 1
ATOM 593 C C . PRO A 1 80 ? 11.147 -5.951 -7.872 1.00 93.88 80 PRO A C 1
ATOM 595 O O . PRO A 1 80 ? 10.298 -6.410 -7.100 1.00 93.88 80 PRO A O 1
ATOM 598 N N . GLU A 1 81 ? 10.826 -5.238 -8.952 1.00 90.94 81 GLU A N 1
ATOM 599 C CA . GLU A 1 81 ? 9.472 -4.771 -9.276 1.00 90.94 81 GLU A CA 1
ATOM 600 C C . GLU A 1 81 ? 8.436 -5.908 -9.289 1.00 90.94 81 GLU A C 1
ATOM 602 O O . GLU A 1 81 ? 7.330 -5.766 -8.764 1.00 90.94 81 GLU A O 1
ATOM 607 N N . SER A 1 82 ? 8.823 -7.075 -9.813 1.00 91.56 82 SER A N 1
ATOM 608 C CA . SER A 1 82 ? 7.997 -8.287 -9.833 1.00 91.56 82 SER A CA 1
ATOM 609 C C . SER A 1 82 ? 7.609 -8.758 -8.429 1.00 91.56 82 SER A C 1
ATOM 611 O O . SER A 1 82 ? 6.458 -9.126 -8.197 1.00 91.56 82 SER A O 1
ATOM 613 N N . THR A 1 83 ? 8.536 -8.689 -7.469 1.00 91.62 83 THR A N 1
ATOM 614 C CA . THR A 1 83 ? 8.279 -9.033 -6.063 1.00 91.62 83 THR A CA 1
ATOM 615 C C . THR A 1 83 ? 7.356 -8.017 -5.403 1.00 91.62 83 THR A C 1
ATOM 617 O O . THR A 1 83 ? 6.467 -8.407 -4.642 1.00 91.62 83 THR A O 1
ATOM 620 N N . ILE A 1 84 ? 7.540 -6.727 -5.698 1.00 93.00 84 ILE A N 1
ATOM 621 C CA . ILE A 1 84 ? 6.678 -5.658 -5.181 1.00 93.00 84 ILE A CA 1
ATOM 622 C C . ILE A 1 84 ? 5.246 -5.870 -5.672 1.00 93.00 84 ILE A C 1
ATOM 624 O O . ILE A 1 84 ? 4.336 -5.972 -4.851 1.00 93.00 84 ILE A O 1
ATOM 628 N N . ARG A 1 85 ? 5.043 -6.047 -6.984 1.00 92.69 85 ARG A N 1
ATOM 629 C CA . ARG A 1 85 ? 3.716 -6.311 -7.564 1.00 92.69 85 ARG A CA 1
ATOM 630 C C . ARG A 1 85 ? 3.036 -7.514 -6.910 1.00 92.69 85 ARG A C 1
ATOM 632 O O . ARG A 1 85 ? 1.870 -7.427 -6.532 1.00 92.69 85 ARG A O 1
ATOM 639 N N . LEU A 1 86 ? 3.757 -8.626 -6.765 1.00 91.62 86 LEU A N 1
ATOM 640 C CA . LEU A 1 86 ? 3.209 -9.867 -6.213 1.00 91.62 86 LEU A CA 1
ATOM 641 C C . LEU A 1 86 ? 2.760 -9.672 -4.757 1.00 91.62 86 LEU A C 1
ATOM 643 O O . LEU A 1 86 ? 1.638 -10.032 -4.404 1.00 91.62 86 LEU A O 1
ATOM 647 N N . ARG A 1 87 ? 3.587 -9.009 -3.940 1.00 90.44 87 ARG A N 1
ATOM 648 C CA . ARG A 1 87 ? 3.266 -8.697 -2.541 1.00 90.44 87 ARG A CA 1
ATOM 649 C C . ARG A 1 87 ? 2.130 -7.687 -2.392 1.00 90.44 87 ARG A C 1
ATOM 651 O O . ARG A 1 87 ? 1.294 -7.884 -1.517 1.00 90.44 87 ARG A O 1
ATOM 658 N N . ILE A 1 88 ? 2.064 -6.653 -3.234 1.00 91.19 88 ILE A N 1
ATOM 659 C CA . ILE A 1 88 ? 0.911 -5.738 -3.273 1.00 91.19 88 ILE A CA 1
ATOM 660 C C . ILE A 1 88 ? -0.361 -6.553 -3.535 1.00 91.19 88 ILE A C 1
ATOM 662 O O . ILE A 1 88 ? -1.320 -6.445 -2.776 1.00 91.19 88 ILE A O 1
ATOM 666 N N . GLY A 1 89 ? -0.336 -7.454 -4.521 1.00 89.25 89 GLY A N 1
ATOM 667 C CA . GLY A 1 89 ? -1.451 -8.360 -4.799 1.00 89.25 89 GLY A CA 1
ATOM 668 C C . GLY A 1 89 ? -1.872 -9.197 -3.585 1.00 89.25 89 GLY A C 1
ATOM 669 O O . GLY A 1 89 ? -3.064 -9.331 -3.328 1.00 89.25 89 GLY A O 1
ATOM 670 N N . THR A 1 90 ? -0.920 -9.713 -2.803 1.00 88.50 90 THR A N 1
ATOM 671 C CA . THR A 1 90 ? -1.207 -10.449 -1.558 1.00 88.50 90 THR A CA 1
ATOM 672 C C . THR A 1 90 ? -1.833 -9.566 -0.475 1.00 88.50 90 THR A C 1
ATOM 674 O O . THR A 1 90 ? -2.739 -10.011 0.220 1.00 88.50 90 THR A O 1
ATOM 677 N N . ILE A 1 91 ? -1.370 -8.323 -0.323 1.00 87.56 91 ILE A N 1
ATOM 678 C CA . ILE A 1 91 ? -1.908 -7.371 0.665 1.00 87.56 91 ILE A CA 1
ATOM 679 C C . ILE A 1 91 ? -3.358 -6.990 0.325 1.00 87.56 91 ILE A C 1
ATOM 681 O O . ILE A 1 91 ? -4.193 -6.869 1.225 1.00 87.56 91 ILE A O 1
ATOM 685 N N . LEU A 1 92 ? -3.648 -6.820 -0.967 1.00 86.19 92 LEU A N 1
ATOM 686 C CA . LEU A 1 92 ? -4.956 -6.413 -1.481 1.00 86.19 92 LEU A CA 1
ATOM 687 C C . LEU A 1 92 ? -5.987 -7.547 -1.478 1.00 86.19 92 LEU A C 1
ATOM 689 O O . LEU A 1 92 ? -7.132 -7.327 -1.108 1.00 86.19 92 LEU A O 1
ATOM 693 N N . ARG A 1 93 ? -5.590 -8.768 -1.855 1.00 78.31 93 ARG A N 1
ATOM 694 C CA . ARG A 1 93 ? -6.493 -9.929 -1.998 1.00 78.31 93 ARG A CA 1
ATOM 695 C C . ARG A 1 93 ? -6.910 -10.566 -0.661 1.00 78.31 93 ARG A C 1
ATOM 697 O O . ARG A 1 93 ? -7.498 -11.639 -0.654 1.00 78.31 93 ARG A O 1
ATOM 704 N N . GLY A 1 94 ? -6.580 -9.932 0.459 1.00 67.19 94 GLY A N 1
ATOM 705 C CA . GLY A 1 94 ? -6.670 -10.532 1.782 1.00 67.19 94 GLY A CA 1
ATOM 706 C C . GLY A 1 94 ? -5.365 -11.239 2.119 1.00 67.19 94 GLY A C 1
ATOM 707 O O . GLY A 1 94 ? -5.136 -12.400 1.781 1.00 67.19 94 GLY A O 1
ATOM 708 N N . GLY A 1 95 ? -4.485 -10.522 2.815 1.00 60.25 95 GLY A N 1
ATOM 709 C CA . GLY A 1 95 ? -3.353 -11.159 3.472 1.00 60.25 95 GLY A CA 1
ATOM 710 C C . GLY A 1 95 ? -3.836 -12.204 4.498 1.00 60.25 95 GLY A C 1
ATOM 711 O O . GLY A 1 95 ? -4.967 -12.111 4.984 1.00 60.25 95 GLY A O 1
ATOM 712 N N . PRO A 1 96 ? -2.978 -13.162 4.895 1.00 53.75 96 PRO A N 1
ATOM 713 C CA . PRO A 1 96 ? -3.309 -14.325 5.740 1.00 53.75 96 PRO A CA 1
ATOM 714 C C . PRO A 1 96 ? -3.970 -14.014 7.100 1.00 53.75 96 PRO A C 1
ATOM 716 O O . PRO A 1 96 ? -4.469 -14.919 7.761 1.00 53.75 96 PRO A O 1
ATOM 719 N N . LEU A 1 97 ? -4.019 -12.747 7.515 1.00 51.47 97 LEU A N 1
ATOM 720 C CA . LEU A 1 97 ? -4.692 -12.293 8.732 1.00 51.47 97 LEU A CA 1
ATOM 721 C C . LEU A 1 97 ? -6.210 -12.123 8.574 1.00 51.47 97 LEU A C 1
ATOM 723 O O . LEU A 1 97 ? -6.919 -12.372 9.543 1.00 51.47 97 LEU A O 1
ATOM 727 N N . GLN A 1 98 ? -6.732 -11.787 7.384 1.00 52.91 98 GLN A N 1
ATOM 728 C CA . GLN A 1 98 ? -8.191 -11.775 7.167 1.00 52.91 98 GLN A CA 1
ATOM 729 C C . GLN A 1 98 ? -8.775 -13.183 7.346 1.00 52.91 98 GLN A C 1
ATOM 731 O O . GLN A 1 98 ? -9.781 -13.347 8.019 1.00 52.91 98 GLN A O 1
ATOM 736 N N . SER A 1 99 ? -8.074 -14.214 6.865 1.00 49.94 99 SER A N 1
ATOM 737 C CA . SER A 1 99 ? -8.483 -15.617 7.009 1.00 49.94 99 SER A CA 1
ATOM 738 C C . SER A 1 99 ? -8.348 -16.172 8.438 1.00 49.94 99 SER A C 1
ATOM 740 O O . SER A 1 99 ? -8.950 -17.198 8.749 1.00 49.94 99 SER A O 1
ATOM 742 N N . LEU A 1 100 ? -7.558 -15.521 9.302 1.00 53.16 100 LEU A N 1
ATOM 743 C CA . LEU A 1 100 ? -7.443 -15.864 10.724 1.00 53.16 100 LEU A CA 1
ATOM 744 C C . LEU A 1 100 ? -8.468 -15.117 11.584 1.00 53.16 100 LEU A C 1
ATOM 746 O O . LEU A 1 100 ? -8.995 -15.707 12.520 1.00 53.16 100 LEU A O 1
ATOM 750 N N . LEU A 1 101 ? -8.790 -13.864 11.259 1.00 50.72 101 LEU A N 1
ATOM 751 C CA . LEU A 1 101 ? -9.821 -13.104 11.970 1.00 50.72 101 LEU A CA 1
ATOM 752 C C . LEU A 1 101 ? -11.228 -13.627 11.658 1.00 50.72 101 LEU A C 1
ATOM 754 O O . LEU A 1 101 ? -12.010 -13.818 12.583 1.00 50.72 101 LEU A O 1
ATOM 758 N N . ASP A 1 102 ? -11.502 -13.967 10.394 1.00 52.28 102 ASP A N 1
ATOM 759 C CA . ASP A 1 102 ? -12.778 -14.576 9.982 1.00 52.28 102 ASP A CA 1
ATOM 760 C C . ASP A 1 102 ? -13.003 -15.947 10.659 1.00 52.28 102 ASP A C 1
ATOM 762 O O . ASP A 1 102 ? -14.122 -16.346 10.971 1.00 52.28 102 ASP A O 1
ATOM 766 N N . ARG A 1 103 ? -11.904 -16.650 10.977 1.00 53.81 103 ARG A N 1
ATOM 767 C CA . ARG A 1 103 ? -11.897 -17.928 11.706 1.00 53.81 103 ARG A CA 1
ATOM 768 C C . ARG A 1 103 ? -12.117 -17.782 13.216 1.00 53.81 103 ARG A C 1
ATOM 770 O O . ARG A 1 103 ? -12.532 -18.749 13.842 1.00 53.81 103 ARG A O 1
ATOM 777 N N . VAL A 1 104 ? -11.831 -16.622 13.803 1.00 50.34 104 VAL A N 1
ATOM 778 C CA . VAL A 1 104 ? -12.109 -16.343 15.224 1.00 50.34 104 VAL A CA 1
ATOM 779 C C . VAL A 1 104 ? -13.501 -15.728 15.405 1.00 50.34 104 VAL A C 1
ATOM 781 O O . VAL A 1 104 ? -14.086 -15.852 16.475 1.00 50.34 104 VAL A O 1
ATOM 784 N N . SER A 1 105 ? -14.058 -15.098 14.367 1.00 55.16 105 SER A N 1
ATOM 785 C CA . SER A 1 105 ? -15.408 -14.524 14.388 1.00 55.16 105 SER A CA 1
ATOM 786 C C . SER A 1 105 ? -16.536 -15.504 14.030 1.00 55.16 105 SER A C 1
ATOM 788 O O . SER A 1 105 ? -17.673 -15.059 13.880 1.00 55.16 105 SER A O 1
ATOM 790 N N . ARG A 1 106 ? -16.249 -16.804 13.870 1.00 46.41 106 ARG A N 1
ATOM 791 C CA . ARG A 1 106 ? -17.248 -17.865 13.662 1.00 46.41 106 ARG A CA 1
ATOM 792 C C . ARG A 1 106 ? -17.370 -18.753 14.893 1.00 46.41 106 ARG A C 1
ATOM 794 O O . ARG A 1 106 ? -16.314 -19.130 15.441 1.00 46.41 106 ARG A O 1
#

pLDDT: mean 72.52, std 18.51, range [37.72, 93.88]

Foldseek 3Di:
DDDDDDDDDDDDDDDPPPPPPDPPVPPPPPPPPPVPDDDDPLQVVLCVLCVVLVNNVDRSVPDDPVLSVVLVVLSPDPDDSVVSSVVNVCSVVDPVVVVVVVVVVD

Secondary structure (DSSP, 8-state):
--------------------------PPP-------PPPPHHHHHHHHHHHHTT-TTS-GGGS-HHHHHHHHHHHTSS--HHHHHHHHHHHHTT-TTHHHHHHH--

Organism: NCBI:txid475081

Radius of gyration: 31.1 Å; chains: 1; bounding box: 43×66×93 Å

Sequence (106 aa):
MIRRLPLAGVLLALSPLAAAAQDTFVAPPPAAAQATAPLTPLEASLAYSLRRYGFGDVDVRDLSPAQRAAIHHLVYSDRPESTIRLRIGTILRGGPLQSLLDRVSR